Protein AF-A0A0U3I3Y6-F1 (afdb_monomer)

Solvent-accessible surface area (backbone atoms only — not comparable to full-atom values): 7421 Å² total; per-residue (Å²): 112,70,67,59,53,54,52,51,49,54,52,49,53,53,50,51,53,52,53,51,52,52,51,53,51,50,51,49,52,52,48,52,51,50,52,52,51,52,49,52,53,50,52,52,51,55,51,48,53,53,51,54,55,60,72,35,74,39,48,62,42,39,57,41,1,69,76,44,88,39,30,13,79,92,74,74,38,48,38,68,59,32,50,54,50,46,49,51,51,50,39,54,52,36,63,77,36,82,88,42,50,66,51,75,44,65,43,98,78,45,30,48,75,41,44,30,39,51,55,96,93,40,66,45,74,60,55,77,95,74,48,53,78,97

pLDDT: mean 93.69, std 4.03, range [65.5, 97.75]

Mean predicted aligned error: 6.6 Å

Nearest PDB structures (foldseek):
  2p7j-assembly1_A  TM=8.164E-01  e=1.513E-01  Vibrio parahaemolyticus RIMD 2210633
  3lie-assembly2_B  TM=7.633E-01  e=3.498E-01  Vibrio parahaemolyticus
  3lie-assembly1_A  TM=8.173E-01  e=5.150E-01  Vibrio parahaemolyticus
  3lid-assembly1_A  TM=7.977E-01  e=5.859E-01  Vibrio parahaemolyticus

Foldseek 3Di:
DVVVVVVVVVVVVVVVVVVVVVVVVVVVVVVVVVVVVVVVVVVVVVVVVVVVLCPDPLNVQLVQCVVVVQARPVVRHGNVVSLVVSLVVQLVVCLVPVPDAKDFDADPQRWTSWIWGQDPNHIDTDDPVPTDRD

Radius of gyration: 28.0 Å; Cα contac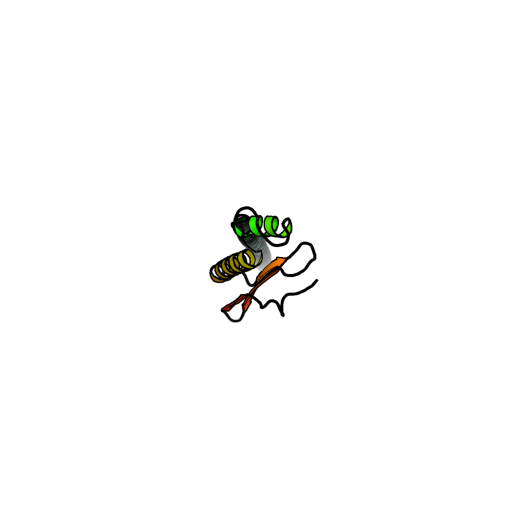ts (8 Å, |Δi|>4): 119; chains: 1; bounding box: 63×28×83 Å

Structure (mmCIF, N/CA/C/O backbone):
data_AF-A0A0U3I3Y6-F1
#
_entry.id   AF-A0A0U3I3Y6-F1
#
loop_
_atom_site.group_PDB
_atom_site.id
_atom_site.typ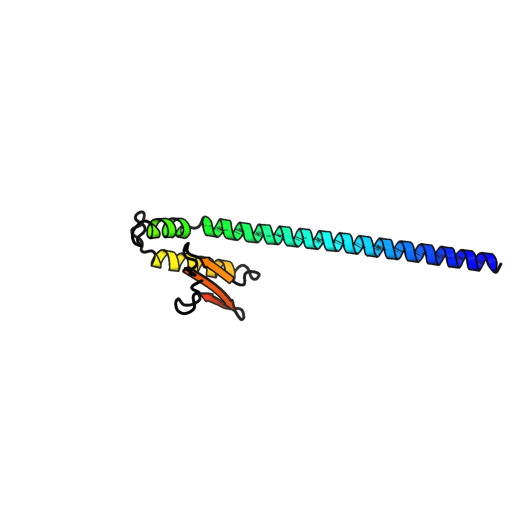e_symbol
_atom_site.label_atom_id
_atom_site.label_alt_id
_atom_site.label_comp_id
_atom_site.label_asym_id
_atom_site.label_entity_id
_atom_site.label_seq_id
_atom_site.pdbx_PDB_ins_code
_atom_site.Cartn_x
_atom_site.Cartn_y
_atom_site.Cartn_z
_atom_site.occupancy
_atom_site.B_iso_or_equiv
_atom_site.auth_seq_id
_atom_site.auth_comp_id
_atom_site.auth_asym_id
_atom_site.auth_atom_id
_atom_site.pdbx_PDB_model_num
ATOM 1 N N . MET A 1 1 ? -39.842 1.626 60.798 1.00 82.50 1 MET A N 1
ATOM 2 C CA . MET A 1 1 ? -39.531 0.498 59.889 1.00 82.50 1 MET A CA 1
ATOM 3 C C . MET A 1 1 ? -39.716 0.878 58.419 1.00 82.50 1 MET A C 1
ATOM 5 O O . MET A 1 1 ? -38.739 0.823 57.691 1.00 82.50 1 MET A O 1
ATOM 9 N N . LEU A 1 2 ? -40.896 1.352 57.989 1.00 87.69 2 LEU A N 1
ATOM 10 C CA . LEU A 1 2 ? -41.159 1.726 56.585 1.00 87.69 2 LEU A CA 1
ATOM 11 C C . LEU A 1 2 ? -40.200 2.803 56.029 1.00 87.69 2 LEU A C 1
ATOM 13 O O . LEU A 1 2 ? -39.647 2.641 54.949 1.00 87.69 2 LEU A O 1
ATOM 17 N N . LEU A 1 3 ? -39.934 3.861 56.808 1.00 90.38 3 LEU A N 1
ATOM 18 C CA . LEU A 1 3 ? -39.019 4.950 56.427 1.00 90.38 3 LEU A CA 1
ATOM 19 C C . LEU A 1 3 ? -37.582 4.458 56.169 1.00 90.38 3 LEU A C 1
ATOM 21 O O . LEU A 1 3 ? -36.932 4.898 55.228 1.00 90.38 3 LEU A O 1
ATOM 25 N N . MET A 1 4 ? -37.107 3.513 56.985 1.00 88.88 4 MET A N 1
ATOM 26 C CA . MET A 1 4 ? -35.771 2.920 56.845 1.00 88.88 4 MET A CA 1
ATOM 27 C C . MET A 1 4 ? -35.651 2.112 55.552 1.00 88.88 4 MET A C 1
ATOM 29 O O . MET A 1 4 ? -34.623 2.171 54.889 1.00 88.88 4 MET A O 1
ATOM 33 N N . ILE A 1 5 ? -36.714 1.394 55.177 1.00 90.06 5 ILE A N 1
ATOM 34 C CA . ILE A 1 5 ? -36.768 0.621 53.931 1.00 90.06 5 ILE A CA 1
ATOM 35 C C . ILE A 1 5 ? -36.735 1.566 52.725 1.00 90.06 5 ILE A C 1
ATOM 37 O O . ILE A 1 5 ? -35.957 1.347 51.805 1.00 90.06 5 ILE A O 1
ATOM 41 N N . VAL A 1 6 ? -37.510 2.654 52.755 1.00 91.19 6 VAL A N 1
ATOM 42 C CA . VAL A 1 6 ? -37.516 3.663 51.681 1.00 91.19 6 VAL A CA 1
ATOM 43 C C . VAL A 1 6 ? -36.141 4.321 51.526 1.00 91.19 6 VAL A C 1
ATOM 45 O O . VAL A 1 6 ? -35.646 4.445 50.410 1.00 91.19 6 VAL A O 1
ATOM 48 N N . LEU A 1 7 ? -35.482 4.687 52.629 1.00 90.19 7 LEU A N 1
ATOM 49 C CA . LEU A 1 7 ? -34.130 5.255 52.590 1.00 90.19 7 LEU A CA 1
ATOM 50 C C . LEU A 1 7 ? -33.094 4.261 52.049 1.00 90.19 7 LEU A C 1
ATOM 52 O O . LEU A 1 7 ? -32.236 4.649 51.258 1.00 90.19 7 LEU A O 1
ATOM 56 N N . ALA A 1 8 ? -33.188 2.987 52.438 1.00 90.19 8 ALA A N 1
ATOM 57 C CA . ALA A 1 8 ? -32.314 1.935 51.930 1.00 90.19 8 ALA A CA 1
ATOM 58 C C . ALA A 1 8 ? -32.512 1.698 50.424 1.00 90.19 8 ALA A C 1
ATOM 60 O O . ALA A 1 8 ? -31.527 1.554 49.703 1.00 90.19 8 ALA A O 1
ATOM 61 N N . LEU A 1 9 ? -33.760 1.720 49.940 1.00 88.88 9 LEU A N 1
ATOM 62 C CA . LEU A 1 9 ? -34.084 1.609 48.514 1.00 88.88 9 LEU A CA 1
ATOM 63 C C . LEU A 1 9 ? -33.508 2.783 47.715 1.00 88.88 9 LEU A C 1
ATOM 65 O O . LEU A 1 9 ? -32.807 2.561 46.734 1.00 88.88 9 LEU A O 1
ATOM 69 N N . ILE A 1 10 ? -33.705 4.019 48.184 1.00 90.88 10 ILE A N 1
ATOM 70 C CA . ILE A 1 10 ? -33.151 5.220 47.537 1.00 90.88 10 ILE A CA 1
ATOM 71 C C . ILE A 1 10 ? -31.618 5.169 47.509 1.00 90.88 10 ILE A C 1
ATOM 73 O O . ILE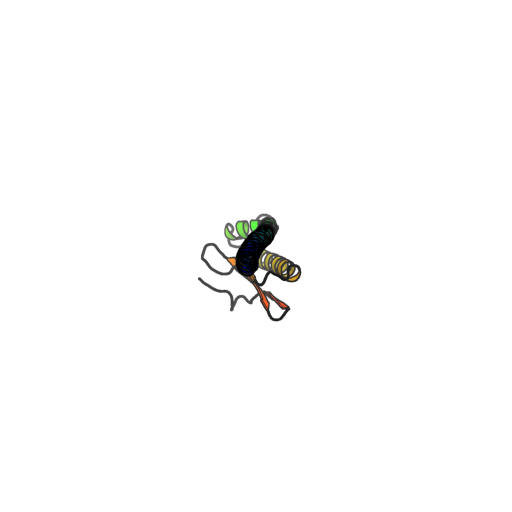 A 1 10 ? -30.995 5.525 46.510 1.00 90.88 10 ILE A O 1
ATOM 77 N N . PHE A 1 11 ? -30.989 4.737 48.603 1.00 92.62 11 PHE A N 1
ATOM 78 C CA . PHE A 1 11 ? -29.537 4.585 48.666 1.00 92.62 11 PHE A CA 1
ATOM 79 C C . PHE A 1 11 ? -29.034 3.534 47.668 1.00 92.62 11 PHE A C 1
ATOM 81 O O . PHE A 1 11 ? -28.059 3.777 46.958 1.00 92.62 11 PHE A O 1
ATOM 88 N N . PHE A 1 12 ? -29.712 2.389 47.588 1.00 91.31 12 PHE A N 1
ATOM 89 C CA . PHE A 1 12 ? -29.365 1.301 46.681 1.00 91.31 12 PHE A CA 1
ATOM 90 C C . PHE A 1 12 ? -29.524 1.704 45.211 1.00 91.31 12 PHE A C 1
ATOM 92 O O . PHE A 1 12 ? -28.606 1.483 44.425 1.00 91.31 12 PHE A O 1
ATOM 99 N N . GLU A 1 13 ? -30.621 2.374 44.851 1.00 85.75 13 GLU A N 1
ATOM 100 C CA . GLU A 1 13 ? -30.843 2.909 43.502 1.00 85.75 13 GLU A CA 1
ATOM 101 C C . GLU A 1 13 ? -29.763 3.914 43.099 1.00 85.75 13 GLU A C 1
ATOM 103 O O . GLU A 1 13 ? -29.198 3.813 42.011 1.00 85.75 13 GLU A O 1
ATOM 108 N N . ARG A 1 14 ? -29.422 4.855 43.990 1.00 84.44 14 ARG A N 1
ATOM 109 C CA . ARG A 1 14 ? -28.355 5.835 43.735 1.00 84.44 14 ARG A CA 1
ATOM 110 C C . ARG A 1 14 ? -27.002 5.161 43.538 1.00 84.44 14 ARG A C 1
ATOM 112 O O . ARG A 1 14 ? -26.254 5.552 42.644 1.00 84.44 14 ARG A O 1
ATOM 119 N N . LYS A 1 15 ? -26.699 4.142 44.347 1.00 88.81 15 LYS A N 1
ATOM 120 C CA . LYS A 1 15 ? -25.458 3.371 44.239 1.00 88.81 15 LYS A CA 1
ATOM 121 C C . LYS A 1 15 ? -25.385 2.630 42.901 1.00 88.81 15 LYS A C 1
ATOM 123 O O . LYS A 1 15 ? -24.412 2.811 42.174 1.00 88.81 15 LYS A O 1
ATOM 128 N N . LEU A 1 16 ? -26.447 1.916 42.530 1.00 88.56 16 LEU A N 1
ATOM 129 C CA . LEU A 1 16 ? -26.574 1.226 41.242 1.00 88.56 16 LEU A CA 1
ATOM 130 C C . LEU A 1 16 ? -26.410 2.170 40.052 1.00 88.56 16 LEU A C 1
ATOM 132 O O . LEU A 1 16 ? -25.643 1.881 39.140 1.00 88.56 16 LEU A O 1
ATOM 136 N N . GLN A 1 17 ? -27.093 3.316 40.063 1.00 88.88 17 GLN A N 1
ATOM 137 C CA . GLN A 1 17 ? -26.976 4.300 38.987 1.00 88.88 17 GLN A CA 1
ATOM 138 C C . GLN A 1 17 ? -25.544 4.818 38.850 1.00 88.88 17 GLN A C 1
ATOM 140 O O . GLN A 1 17 ? -25.043 4.923 37.734 1.00 88.88 17 GLN A O 1
ATOM 145 N N . SER A 1 18 ? -24.869 5.109 39.966 1.00 87.69 18 SER A N 1
ATOM 146 C CA . SER A 1 18 ? -23.484 5.586 39.936 1.00 87.69 18 SER A CA 1
ATOM 147 C C . SER A 1 18 ? -22.498 4.528 39.429 1.00 87.69 18 SER A C 1
ATOM 149 O O . SER A 1 18 ? -21.616 4.856 38.640 1.00 87.69 18 SER A O 1
ATOM 151 N N . GLU A 1 19 ? -22.678 3.262 39.818 1.00 90.75 19 GLU A N 1
ATOM 152 C CA . GLU A 1 19 ? -21.837 2.145 39.371 1.00 90.75 19 GLU A CA 1
ATOM 153 C C . GLU A 1 19 ? -22.019 1.878 37.873 1.00 90.75 19 GLU A C 1
ATOM 155 O O . GLU A 1 19 ? -21.035 1.743 37.150 1.00 90.75 19 GLU A O 1
ATOM 160 N N . VAL A 1 20 ? -23.264 1.888 37.383 1.00 90.94 20 VAL A N 1
ATOM 161 C CA . VAL A 1 20 ? -23.562 1.714 35.953 1.00 90.94 20 VAL A CA 1
ATOM 162 C C . VAL A 1 20 ? -22.978 2.856 35.120 1.00 90.94 20 VAL A C 1
ATOM 164 O O . VAL A 1 20 ? -22.364 2.598 34.089 1.00 90.94 20 VAL A O 1
ATOM 167 N N . GLN A 1 21 ? -23.130 4.112 35.552 1.00 91.25 21 GLN A N 1
ATOM 168 C CA . GLN A 1 21 ? -22.568 5.264 34.834 1.00 91.25 21 GLN A CA 1
ATOM 169 C C . GLN A 1 21 ? -21.039 5.205 34.777 1.00 91.25 21 GLN A C 1
ATOM 171 O O . GLN A 1 21 ? -20.454 5.423 33.718 1.00 91.25 21 GLN A O 1
ATOM 176 N N . PHE A 1 22 ? -20.398 4.856 35.895 1.00 92.88 22 PHE A N 1
ATOM 177 C CA . PHE A 1 22 ? -18.949 4.699 35.967 1.00 92.88 22 PHE A CA 1
ATOM 178 C C . PHE A 1 22 ? -18.441 3.579 35.050 1.00 92.88 22 PHE A C 1
ATOM 180 O O . PHE A 1 22 ? -17.463 3.769 34.326 1.00 92.88 22 PHE A O 1
ATOM 187 N N . GLU A 1 23 ? -19.115 2.428 35.039 1.00 93.31 23 GLU A N 1
ATOM 188 C CA . GLU A 1 23 ? -18.761 1.302 34.173 1.00 93.31 23 GLU A CA 1
ATOM 189 C C . GLU A 1 23 ? -18.910 1.667 32.690 1.00 93.31 23 GLU A C 1
ATOM 191 O O . GLU A 1 23 ? -17.986 1.452 31.908 1.00 93.31 23 GLU A O 1
ATOM 196 N N . VAL A 1 24 ? -20.028 2.289 32.301 1.00 93.38 24 VAL A N 1
ATOM 197 C CA . VAL A 1 24 ? -20.267 2.723 30.914 1.00 93.38 24 VAL A CA 1
ATOM 198 C C . VAL A 1 24 ? -19.235 3.761 30.470 1.00 93.38 24 VAL A C 1
ATOM 200 O O . VAL A 1 24 ? -18.704 3.663 29.362 1.00 93.38 24 VAL A O 1
ATOM 203 N N . GLU A 1 25 ? -18.907 4.737 31.319 1.00 94.94 25 GLU A N 1
ATOM 204 C CA . GLU A 1 25 ? -17.887 5.741 31.010 1.00 94.94 25 GLU A CA 1
ATOM 205 C C . GLU A 1 25 ? -16.505 5.099 30.832 1.00 94.94 25 GLU A C 1
ATOM 207 O O . GLU A 1 25 ? -15.791 5.404 29.872 1.00 94.94 25 GLU A O 1
ATOM 212 N N . ASN A 1 26 ? -16.134 4.171 31.715 1.00 96.06 26 ASN A N 1
ATOM 213 C CA . ASN A 1 26 ? -14.868 3.454 31.612 1.00 96.06 26 ASN A CA 1
ATOM 214 C C . ASN A 1 26 ? -14.801 2.586 30.356 1.00 96.06 26 ASN A C 1
ATOM 216 O O . ASN A 1 26 ? -13.794 2.631 29.650 1.00 96.06 26 ASN A O 1
ATOM 220 N N . GLN A 1 27 ? -15.865 1.852 30.032 1.00 96.00 27 GLN A N 1
ATOM 221 C CA . GLN A 1 27 ? -15.940 1.050 28.811 1.00 96.00 27 GLN A CA 1
ATOM 222 C C . GLN A 1 27 ? -15.834 1.916 27.557 1.00 96.00 27 GLN A C 1
ATOM 224 O O . GLN A 1 27 ? -15.118 1.557 26.618 1.00 96.00 27 GLN A O 1
ATOM 229 N N . LEU A 1 28 ? -16.489 3.080 27.537 1.00 94.81 28 LEU A N 1
ATOM 230 C CA . LEU A 1 28 ? -16.392 4.020 26.424 1.00 94.81 28 LEU A CA 1
ATOM 231 C C . LEU A 1 28 ? -14.967 4.564 26.275 1.00 94.81 28 LEU A C 1
ATOM 233 O O . LEU A 1 28 ? -14.431 4.577 25.167 1.00 94.81 28 LEU A O 1
ATOM 237 N N . ARG A 1 29 ? -14.323 4.960 27.381 1.00 96.75 29 ARG A N 1
ATOM 238 C CA . ARG A 1 29 ? -12.928 5.434 27.389 1.00 96.75 29 ARG A CA 1
ATOM 239 C C . ARG A 1 29 ? -11.958 4.353 26.914 1.00 96.75 29 ARG A C 1
ATOM 241 O O . ARG A 1 29 ? -11.091 4.637 26.091 1.00 96.75 29 ARG A O 1
ATOM 248 N N . GLN A 1 30 ? -12.117 3.120 27.388 1.00 96.94 30 GLN A N 1
ATOM 249 C CA . GLN A 1 30 ? -11.300 1.981 26.963 1.00 96.94 30 GLN A CA 1
ATOM 250 C C . GLN A 1 30 ? -11.506 1.666 25.480 1.00 96.94 30 GLN A C 1
ATOM 252 O O . GLN A 1 30 ? -10.533 1.478 24.754 1.00 96.94 30 GLN A O 1
ATOM 257 N N . SER A 1 31 ? -12.754 1.676 25.010 1.00 96.81 31 SER A N 1
ATOM 258 C CA . SER A 1 31 ? -13.081 1.459 23.598 1.00 96.81 31 SER A CA 1
ATOM 259 C C . SER A 1 31 ? -12.469 2.542 22.714 1.00 96.81 31 SER A C 1
ATOM 261 O O . SER A 1 31 ? -11.827 2.229 21.713 1.00 96.81 31 SER A O 1
ATOM 263 N N . ALA A 1 32 ? -12.594 3.813 23.104 1.00 96.69 32 ALA A N 1
ATOM 264 C CA . ALA A 1 32 ? -11.983 4.931 22.392 1.00 96.69 32 ALA A CA 1
ATOM 265 C C . ALA A 1 32 ? -10.451 4.811 22.346 1.00 96.69 32 ALA A C 1
ATOM 267 O O . ALA A 1 32 ? -9.854 4.988 21.285 1.00 96.69 32 ALA A O 1
ATOM 268 N N . ALA A 1 33 ? -9.816 4.450 23.465 1.00 97.25 33 ALA A N 1
ATOM 269 C CA . ALA A 1 33 ? -8.374 4.227 23.525 1.00 97.25 33 ALA A CA 1
ATOM 270 C C . ALA A 1 33 ? -7.934 3.061 22.625 1.00 97.25 33 ALA A C 1
ATOM 272 O O . ALA A 1 33 ? -6.943 3.178 21.906 1.00 97.25 33 ALA A O 1
ATOM 273 N N . HIS A 1 34 ? -8.689 1.961 22.609 1.00 97.75 34 HIS A N 1
ATOM 274 C CA . HIS A 1 34 ? -8.395 0.813 21.756 1.00 97.75 34 HIS A CA 1
ATOM 275 C C . HIS A 1 34 ? -8.525 1.150 20.266 1.00 97.75 34 HIS A C 1
ATOM 277 O O . HIS A 1 34 ? -7.655 0.788 19.473 1.00 97.75 34 HIS A O 1
ATOM 283 N N . ILE A 1 35 ? -9.568 1.893 19.884 1.00 97.62 35 ILE A N 1
ATOM 284 C CA . ILE A 1 35 ? -9.752 2.385 18.511 1.00 97.62 35 ILE A CA 1
ATOM 285 C C . ILE A 1 35 ? -8.587 3.295 18.110 1.00 97.62 35 ILE A C 1
ATOM 287 O O . ILE A 1 35 ? -8.029 3.124 17.026 1.00 97.62 35 ILE A O 1
ATOM 291 N N . ALA A 1 36 ? -8.183 4.225 18.980 1.00 97.44 36 ALA A N 1
ATOM 292 C CA . ALA A 1 36 ? -7.051 5.112 18.720 1.00 97.44 36 ALA A CA 1
ATOM 293 C C . ALA A 1 36 ? -5.751 4.320 18.510 1.00 97.44 36 ALA A C 1
ATOM 295 O O . ALA A 1 36 ? -5.010 4.563 17.562 1.00 97.44 36 ALA A O 1
ATOM 296 N N . GLU A 1 37 ? -5.501 3.311 19.340 1.00 97.75 37 GLU A N 1
ATOM 297 C CA . GLU A 1 37 ? -4.329 2.449 19.220 1.00 97.75 37 GLU A CA 1
ATOM 298 C C . GLU A 1 37 ? -4.348 1.608 17.927 1.00 97.75 37 GLU A C 1
ATOM 300 O O . GLU A 1 37 ? -3.328 1.458 17.249 1.00 97.75 37 GLU A O 1
ATOM 305 N N . GLN A 1 38 ? -5.507 1.058 17.548 1.00 96.94 38 GLN A N 1
ATOM 306 C CA . GLN A 1 38 ? -5.679 0.351 16.276 1.00 96.94 38 GLN A CA 1
ATOM 307 C C . GLN A 1 38 ? -5.442 1.272 15.075 1.00 96.94 38 GLN A C 1
ATOM 309 O O . GLN A 1 38 ? -4.749 0.873 14.137 1.00 96.94 38 GLN A O 1
ATOM 314 N N . PHE A 1 39 ? -5.967 2.498 15.120 1.00 96.62 39 PHE A N 1
ATOM 315 C CA . PHE A 1 39 ? -5.744 3.507 14.092 1.00 96.62 39 PHE A CA 1
ATOM 316 C C . PHE A 1 39 ? -4.258 3.855 13.960 1.00 96.62 39 PHE A C 1
ATOM 318 O O . PHE A 1 39 ? -3.720 3.804 12.858 1.00 96.62 39 PHE A O 1
ATOM 325 N N . GLU A 1 40 ? -3.567 4.119 15.069 1.00 97.19 40 GLU A N 1
ATOM 326 C CA . GLU A 1 40 ? -2.134 4.433 15.069 1.00 97.19 40 GLU A CA 1
ATOM 327 C C . GLU A 1 40 ? -1.289 3.293 14.492 1.00 97.19 40 GLU A C 1
ATOM 329 O O . GLU A 1 40 ? -0.400 3.519 13.666 1.00 97.19 40 GLU A O 1
ATOM 334 N N . ARG A 1 41 ? -1.585 2.043 14.868 1.00 96.44 41 ARG A N 1
ATOM 335 C CA . ARG A 1 41 ? -0.927 0.868 14.275 1.00 96.44 41 ARG A CA 1
ATOM 336 C C . ARG A 1 41 ? -1.146 0.805 12.769 1.00 96.44 41 ARG A C 1
ATOM 338 O O . ARG A 1 41 ? -0.189 0.591 12.024 1.00 96.44 41 ARG A O 1
ATOM 345 N N . ARG A 1 42 ? -2.390 1.000 12.326 1.00 94.44 42 ARG A N 1
ATOM 346 C CA . ARG A 1 42 ? -2.755 0.975 10.909 1.00 94.44 42 ARG A CA 1
ATOM 347 C C . ARG A 1 42 ? -2.033 2.069 10.131 1.00 94.44 42 ARG A C 1
ATOM 349 O O . ARG A 1 42 ? -1.413 1.783 9.113 1.00 94.44 42 ARG A O 1
ATOM 356 N N . TYR A 1 43 ? -2.058 3.287 10.651 1.00 95.94 43 TYR A N 1
ATOM 357 C CA . TYR A 1 43 ? -1.409 4.445 10.057 1.00 95.94 43 TYR A CA 1
ATOM 358 C C . TYR A 1 43 ? 0.104 4.239 9.901 1.00 95.94 43 TYR A C 1
ATOM 360 O O . TYR A 1 43 ? 0.665 4.482 8.832 1.00 95.94 43 TYR A O 1
ATOM 368 N N . ARG A 1 44 ? 0.774 3.706 10.930 1.00 97.38 44 ARG A N 1
ATOM 369 C CA . ARG A 1 44 ? 2.204 3.367 10.855 1.00 97.38 44 ARG A CA 1
ATOM 370 C C . ARG A 1 44 ? 2.500 2.277 9.827 1.00 97.38 44 ARG A C 1
ATOM 372 O O . ARG A 1 44 ? 3.512 2.376 9.135 1.00 97.38 44 ARG A O 1
ATOM 379 N N . ALA A 1 45 ? 1.642 1.263 9.712 1.00 95.50 45 ALA A N 1
ATOM 380 C CA . ALA A 1 45 ? 1.775 0.235 8.681 1.00 95.50 45 ALA A CA 1
ATOM 381 C C . ALA A 1 45 ? 1.651 0.847 7.275 1.00 95.50 45 ALA A C 1
ATOM 383 O O . ALA A 1 45 ? 2.520 0.624 6.434 1.00 95.50 45 ALA A O 1
ATOM 384 N N . ASP A 1 46 ? 0.648 1.703 7.056 1.00 94.62 46 ASP A N 1
ATOM 385 C CA . ASP A 1 46 ? 0.442 2.408 5.786 1.00 94.62 46 ASP A CA 1
ATOM 386 C C . ASP A 1 46 ? 1.656 3.276 5.406 1.00 94.62 46 ASP A C 1
ATOM 388 O O . ASP A 1 46 ? 2.144 3.197 4.275 1.00 94.62 46 ASP A O 1
ATOM 392 N N . LEU A 1 47 ? 2.225 4.031 6.354 1.00 96.06 47 LEU A N 1
ATOM 393 C CA . LEU A 1 47 ? 3.471 4.778 6.134 1.00 96.06 47 LEU A CA 1
ATOM 394 C C . LEU A 1 47 ? 4.655 3.860 5.807 1.00 96.06 47 LEU A C 1
ATOM 396 O O . LEU A 1 47 ? 5.436 4.157 4.902 1.00 96.06 47 LEU A O 1
ATOM 400 N N . SER A 1 48 ? 4.791 2.736 6.513 1.00 96.81 48 SER A N 1
ATOM 401 C CA . SER A 1 48 ? 5.857 1.764 6.261 1.00 96.81 48 SER A CA 1
ATOM 402 C C . SER A 1 48 ? 5.785 1.200 4.839 1.00 96.81 48 SER A C 1
ATOM 404 O O . SER A 1 48 ? 6.813 1.121 4.163 1.00 96.81 48 SER A O 1
ATOM 406 N N . TYR A 1 49 ? 4.584 0.904 4.333 1.00 95.62 49 TYR A N 1
ATOM 407 C CA . TYR A 1 49 ? 4.388 0.468 2.950 1.00 95.62 49 TYR A CA 1
ATOM 408 C C . TYR A 1 49 ? 4.800 1.536 1.933 1.00 95.62 49 TYR A C 1
ATOM 410 O O . TYR A 1 49 ? 5.446 1.212 0.934 1.00 95.62 49 TYR A O 1
ATOM 418 N N . LEU A 1 50 ? 4.474 2.808 2.181 1.00 93.38 50 LEU A N 1
ATOM 419 C CA . LEU A 1 50 ? 4.887 3.913 1.312 1.00 93.38 50 LEU A CA 1
ATOM 420 C C . LEU A 1 50 ? 6.409 4.088 1.295 1.00 93.38 50 LEU A C 1
ATOM 422 O O . LEU A 1 50 ? 6.989 4.263 0.222 1.00 93.38 50 LEU A O 1
ATOM 426 N N . HIS A 1 51 ? 7.063 3.999 2.455 1.00 94.88 51 HIS A N 1
ATOM 427 C CA . HIS A 1 51 ? 8.523 4.046 2.546 1.00 94.88 51 HIS A CA 1
ATOM 428 C C . HIS A 1 51 ? 9.171 2.881 1.800 1.00 94.88 51 HIS A C 1
ATOM 430 O O . HIS A 1 51 ? 10.031 3.116 0.954 1.00 94.88 51 HIS A O 1
ATOM 436 N N . PHE A 1 52 ? 8.690 1.655 2.024 1.00 94.44 52 PHE A N 1
ATOM 437 C CA . PHE A 1 52 ? 9.148 0.471 1.301 1.00 94.44 52 PHE A CA 1
ATOM 438 C C . PHE A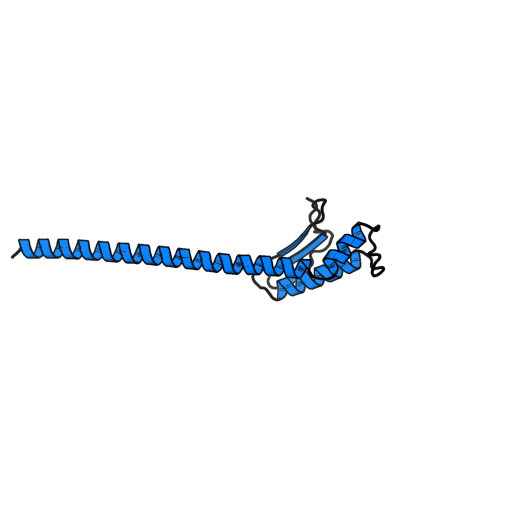 1 52 ? 9.064 0.669 -0.216 1.00 94.44 52 PHE A C 1
ATOM 440 O O . PHE A 1 52 ? 10.053 0.465 -0.914 1.00 94.44 52 PHE A O 1
ATOM 447 N N . LEU A 1 53 ? 7.910 1.112 -0.729 1.00 92.75 53 LEU A N 1
ATOM 448 C CA . LEU A 1 53 ? 7.712 1.357 -2.159 1.00 92.75 53 LEU A CA 1
ATOM 449 C C . LEU A 1 53 ? 8.674 2.419 -2.692 1.00 92.75 53 LEU A C 1
ATOM 451 O O . LEU A 1 53 ? 9.341 2.171 -3.696 1.00 92.75 53 LEU A O 1
ATOM 455 N N . LYS A 1 54 ? 8.773 3.568 -2.013 1.00 90.69 54 LYS A N 1
ATOM 456 C CA . LYS A 1 54 ? 9.669 4.673 -2.385 1.00 90.69 54 LYS A CA 1
ATOM 457 C C . LYS A 1 54 ? 11.129 4.225 -2.472 1.00 90.69 54 LYS A C 1
ATOM 459 O O . LYS A 1 54 ? 11.855 4.695 -3.344 1.00 90.69 54 LYS A O 1
ATOM 464 N N . ASP A 1 55 ? 11.544 3.336 -1.577 1.00 92.75 55 ASP A N 1
ATOM 465 C CA . ASP A 1 55 ? 12.928 2.868 -1.476 1.00 92.75 55 ASP A CA 1
ATOM 466 C C . ASP A 1 55 ? 13.238 1.708 -2.434 1.00 92.75 55 ASP A C 1
ATOM 468 O O . ASP A 1 55 ? 14.391 1.296 -2.569 1.00 92.75 55 ASP A O 1
ATOM 472 N N . THR A 1 56 ? 12.237 1.199 -3.161 1.00 94.00 56 THR A N 1
ATOM 473 C CA . THR A 1 56 ? 12.483 0.213 -4.214 1.00 94.00 56 THR A CA 1
ATOM 474 C C . THR A 1 56 ? 13.189 0.845 -5.425 1.00 94.00 56 THR A C 1
ATOM 476 O O . THR A 1 56 ? 12.883 1.982 -5.798 1.00 94.00 56 THR A O 1
ATOM 479 N N . PRO A 1 57 ? 14.083 0.109 -6.124 1.00 93.38 57 PRO A N 1
ATOM 480 C CA . PRO A 1 57 ? 14.803 0.623 -7.295 1.00 93.38 57 PRO A CA 1
ATOM 481 C C . PRO A 1 57 ? 13.943 1.283 -8.394 1.00 93.38 57 PRO A C 1
ATOM 483 O O . PRO A 1 57 ? 14.432 2.222 -9.028 1.00 93.38 57 PRO A O 1
ATOM 486 N N . PRO A 1 58 ? 12.685 0.858 -8.652 1.00 94.19 58 PRO A N 1
ATOM 487 C CA . PRO A 1 58 ? 11.862 1.489 -9.676 1.00 94.19 58 PRO A CA 1
ATOM 488 C C . PRO A 1 58 ? 11.537 2.961 -9.460 1.00 94.19 58 PRO A C 1
ATOM 490 O O . PRO A 1 58 ? 11.484 3.678 -10.449 1.00 94.19 58 PRO A O 1
ATOM 493 N N . PHE A 1 59 ? 11.355 3.452 -8.232 1.00 91.25 59 PHE A N 1
ATOM 494 C CA . PHE A 1 59 ? 11.012 4.866 -8.017 1.00 91.25 59 PHE A CA 1
ATOM 495 C C . PHE A 1 59 ? 12.074 5.840 -8.559 1.00 91.25 59 PHE A C 1
ATOM 497 O O . PHE A 1 59 ? 11.738 6.683 -9.399 1.00 91.25 59 PHE A O 1
ATOM 504 N N . PRO A 1 60 ? 13.361 5.730 -8.169 1.00 92.31 60 PRO A N 1
ATOM 505 C CA . PRO A 1 60 ? 14.400 6.571 -8.751 1.00 92.31 60 PRO A CA 1
ATOM 506 C C . PRO A 1 60 ? 14.638 6.265 -10.240 1.00 92.31 60 PRO A C 1
ATOM 508 O O . PRO A 1 60 ? 14.953 7.185 -10.992 1.00 92.31 60 PRO A O 1
ATOM 511 N N . GLY A 1 61 ? 14.439 5.020 -10.693 1.00 94.81 61 GLY A N 1
ATOM 512 C CA . GLY A 1 61 ? 14.520 4.653 -12.114 1.00 94.81 61 GLY A CA 1
ATOM 513 C C . GLY A 1 61 ? 13.469 5.353 -12.984 1.00 94.81 61 GLY A C 1
ATOM 514 O O . GLY A 1 61 ? 13.814 5.939 -14.008 1.00 94.81 61 GLY A O 1
ATOM 515 N N . ILE A 1 62 ? 12.208 5.381 -12.537 1.00 94.25 62 ILE A N 1
ATOM 516 C CA . ILE A 1 62 ? 11.107 6.123 -13.174 1.00 94.25 62 ILE A CA 1
ATOM 517 C C . ILE A 1 62 ? 11.450 7.612 -13.216 1.00 94.25 62 ILE A C 1
ATOM 519 O O . ILE A 1 62 ? 11.394 8.224 -14.279 1.00 94.25 62 ILE A O 1
ATOM 523 N N . ALA A 1 63 ? 11.870 8.190 -12.087 1.00 92.62 63 ALA A N 1
ATOM 524 C CA . ALA A 1 63 ? 12.221 9.607 -12.016 1.00 92.62 63 ALA A CA 1
ATOM 525 C C . ALA A 1 63 ? 13.358 9.982 -12.983 1.00 92.62 63 ALA A C 1
ATOM 527 O O . ALA A 1 63 ? 13.297 11.031 -13.627 1.00 92.62 63 ALA A O 1
ATOM 528 N N . ARG A 1 64 ? 14.388 9.135 -13.116 1.00 95.69 64 ARG A N 1
ATOM 529 C CA . ARG A 1 64 ? 15.471 9.345 -14.086 1.00 95.69 64 ARG A CA 1
ATOM 530 C C . ARG A 1 64 ? 14.988 9.186 -15.524 1.00 95.69 64 ARG A C 1
ATOM 532 O O . ARG A 1 64 ? 15.302 10.049 -16.336 1.00 95.69 64 ARG A O 1
ATOM 539 N N . ALA A 1 65 ? 14.204 8.153 -15.831 1.00 96.19 65 ALA A N 1
ATOM 540 C CA . ALA A 1 65 ? 13.668 7.934 -17.173 1.00 96.19 65 ALA A CA 1
ATOM 541 C C . ALA A 1 65 ? 12.791 9.105 -17.644 1.00 96.19 65 ALA A C 1
ATOM 543 O O . ALA A 1 65 ? 12.942 9.570 -18.771 1.00 96.19 65 ALA A O 1
ATOM 544 N N . LEU A 1 66 ? 11.943 9.655 -16.767 1.00 93.50 66 LEU A N 1
ATOM 545 C CA . LEU A 1 66 ? 11.109 10.826 -17.075 1.00 93.50 66 LEU A CA 1
ATOM 546 C C . LEU A 1 66 ? 11.925 12.070 -17.439 1.00 93.50 66 LEU A C 1
ATOM 548 O O . LEU A 1 66 ? 11.497 12.858 -18.274 1.00 93.50 66 LEU A O 1
ATOM 552 N N . LYS A 1 67 ? 13.111 12.235 -16.844 1.00 95.00 67 LYS A N 1
ATOM 553 C CA . LYS A 1 67 ? 14.031 13.340 -17.155 1.00 95.00 67 LYS A CA 1
ATOM 554 C C . LYS A 1 67 ? 14.873 13.101 -18.413 1.00 95.00 67 LYS A C 1
ATOM 556 O O . LYS A 1 67 ? 15.523 14.028 -18.877 1.00 95.00 67 LYS A O 1
ATOM 561 N N . ASN A 1 68 ? 14.889 11.877 -18.939 1.00 96.56 68 ASN A N 1
ATOM 562 C CA . ASN A 1 68 ? 15.776 11.439 -20.017 1.00 96.56 68 ASN A CA 1
ATOM 563 C C . ASN A 1 68 ? 14.976 10.748 -21.137 1.00 96.56 68 ASN A C 1
ATOM 565 O O . ASN A 1 68 ? 15.280 9.629 -21.542 1.00 96.56 68 ASN A O 1
ATOM 569 N N . ASN A 1 69 ? 13.922 11.412 -21.627 1.00 94.88 69 ASN A N 1
ATOM 570 C CA . ASN A 1 69 ? 13.121 10.975 -22.781 1.00 94.88 69 ASN A CA 1
ATOM 571 C C . ASN A 1 69 ? 12.575 9.535 -22.680 1.00 94.88 69 ASN A C 1
ATOM 573 O O . ASN A 1 69 ? 12.484 8.819 -23.674 1.00 94.88 69 ASN A O 1
ATOM 577 N N . GLY A 1 70 ? 12.217 9.098 -21.471 1.00 94.94 70 GLY A N 1
ATOM 578 C CA . GLY A 1 70 ? 11.649 7.774 -21.223 1.00 94.94 70 GLY A CA 1
ATOM 579 C C . GLY A 1 70 ? 12.679 6.659 -21.037 1.00 94.94 70 GLY A C 1
ATOM 580 O O . GLY A 1 70 ? 12.276 5.503 -20.915 1.00 94.94 70 GLY A O 1
ATOM 581 N N . VAL A 1 71 ? 13.979 6.963 -20.966 1.00 97.44 71 VAL A N 1
ATOM 582 C CA . VAL A 1 71 ? 15.045 5.972 -20.743 1.00 97.44 71 VAL A CA 1
ATOM 583 C C . VAL A 1 71 ? 15.885 6.359 -19.533 1.00 97.44 71 VAL A C 1
ATOM 585 O O . VAL A 1 71 ? 16.430 7.451 -19.463 1.00 97.44 71 VAL A O 1
ATOM 588 N N . ASP A 1 72 ? 16.008 5.464 -18.557 1.00 97.38 72 ASP A N 1
ATOM 589 C CA . ASP A 1 72 ? 16.903 5.650 -17.418 1.00 97.38 72 ASP A CA 1
ATOM 590 C C . ASP A 1 72 ? 18.372 5.490 -17.862 1.00 97.38 72 ASP A C 1
ATOM 592 O O . ASP A 1 72 ? 18.772 4.369 -18.197 1.00 97.38 72 ASP A O 1
ATOM 596 N N . PRO A 1 73 ? 19.200 6.553 -17.816 1.00 96.25 73 PRO A N 1
ATOM 597 C CA . PRO A 1 73 ? 20.582 6.511 -18.285 1.00 96.25 73 PRO A CA 1
ATOM 598 C C . PRO A 1 73 ? 21.499 5.648 -17.411 1.00 96.25 73 PRO A C 1
ATOM 600 O O . PRO A 1 73 ? 22.534 5.200 -17.891 1.00 96.25 73 PRO A O 1
ATOM 603 N N . GLN A 1 74 ? 21.146 5.382 -16.146 1.00 94.19 74 GLN A N 1
ATOM 604 C CA . GLN A 1 74 ? 22.000 4.584 -15.258 1.00 94.19 74 GLN A CA 1
ATOM 605 C C . GLN A 1 74 ? 22.028 3.105 -15.665 1.00 94.19 74 GLN A C 1
ATOM 607 O O . GLN A 1 74 ? 23.040 2.431 -15.491 1.00 94.19 74 GLN A O 1
ATOM 612 N N . GLY A 1 75 ? 20.909 2.595 -16.182 1.00 88.88 75 GLY A N 1
ATOM 613 C CA . GLY A 1 75 ? 20.765 1.193 -16.582 1.00 88.88 75 GLY A CA 1
ATOM 614 C C . GLY A 1 75 ? 20.471 0.988 -18.064 1.00 88.88 75 GLY A C 1
ATOM 615 O O . GLY A 1 75 ? 20.305 -0.157 -18.474 1.00 88.88 75 GLY A O 1
ATOM 616 N N . ASN A 1 76 ? 20.352 2.069 -18.842 1.00 94.69 76 ASN A N 1
ATOM 617 C CA . ASN A 1 76 ? 19.808 2.067 -20.201 1.00 94.69 76 ASN A CA 1
ATOM 618 C C . ASN A 1 76 ? 18.459 1.325 -20.288 1.00 94.69 76 ASN A C 1
ATOM 620 O O . ASN A 1 76 ? 18.252 0.451 -21.129 1.00 94.69 76 ASN A O 1
ATOM 624 N N . GLN A 1 77 ? 17.556 1.615 -19.345 1.00 96.19 77 GLN A N 1
ATOM 625 C CA . GLN A 1 77 ? 16.283 0.904 -19.204 1.00 96.19 77 GLN A CA 1
ATOM 626 C C . GLN A 1 77 ? 15.102 1.799 -19.579 1.00 96.19 77 GLN A C 1
ATOM 628 O O . GLN A 1 77 ? 14.994 2.901 -19.039 1.00 96.19 77 GLN A O 1
ATOM 633 N N . PRO A 1 78 ? 14.183 1.339 -20.447 1.00 96.94 78 PRO A N 1
ATOM 634 C CA . PRO A 1 78 ? 12.994 2.108 -20.784 1.00 96.94 78 PRO A CA 1
ATOM 635 C C . PRO A 1 78 ? 12.049 2.207 -19.581 1.00 96.94 78 PRO A C 1
ATOM 637 O O . PRO A 1 78 ? 11.971 1.298 -18.748 1.00 96.94 78 PRO A O 1
ATOM 640 N N . ILE A 1 79 ? 11.278 3.290 -19.520 1.00 95.75 79 ILE A N 1
ATOM 641 C CA . ILE A 1 79 ? 10.297 3.555 -18.461 1.00 95.75 79 ILE A CA 1
ATOM 642 C C . ILE A 1 79 ? 9.278 2.417 -18.299 1.00 95.75 79 ILE A C 1
ATOM 644 O O . ILE A 1 79 ? 8.906 2.083 -17.175 1.00 95.75 79 ILE A O 1
ATOM 648 N N . GLU A 1 80 ? 8.916 1.742 -19.391 1.00 95.50 80 GLU A N 1
ATOM 649 C CA . GLU A 1 80 ? 8.005 0.590 -19.385 1.00 95.50 80 GLU A CA 1
ATOM 650 C C . GLU A 1 80 ? 8.546 -0.605 -18.585 1.00 95.50 80 GLU A C 1
ATOM 652 O O . GLU A 1 80 ? 7.789 -1.326 -17.928 1.00 95.50 80 GLU A O 1
ATOM 657 N N . LEU A 1 81 ? 9.868 -0.800 -18.555 1.00 96.38 81 LEU A N 1
ATOM 658 C CA . LEU A 1 81 ? 10.465 -1.844 -17.724 1.00 96.38 81 LEU A CA 1
ATOM 659 C C . LEU A 1 81 ? 10.308 -1.510 -16.237 1.00 96.38 81 LEU A C 1
ATOM 661 O O . LEU A 1 81 ? 9.983 -2.381 -15.426 1.00 96.38 81 LEU A O 1
ATOM 665 N N . TRP A 1 82 ? 10.497 -0.243 -15.871 1.00 96.06 82 TRP A N 1
ATOM 666 C CA . TRP A 1 82 ? 10.277 0.213 -14.503 1.00 96.06 82 TRP A CA 1
ATOM 667 C C . TRP A 1 82 ? 8.807 0.140 -14.093 1.00 96.06 82 TRP A C 1
ATOM 669 O O . TRP A 1 82 ? 8.512 -0.293 -12.978 1.00 96.06 82 TRP A O 1
ATOM 679 N N . LYS A 1 83 ? 7.895 0.462 -15.014 1.00 95.50 83 LYS A N 1
ATOM 680 C CA . LYS A 1 83 ? 6.446 0.294 -14.855 1.00 95.50 83 LYS A CA 1
ATOM 681 C C . LYS A 1 83 ? 6.072 -1.148 -14.514 1.00 95.50 83 LYS A C 1
ATOM 683 O O . LYS A 1 83 ? 5.385 -1.397 -13.526 1.00 95.50 83 LYS A O 1
ATOM 688 N N . SER A 1 84 ? 6.587 -2.111 -15.279 1.00 95.88 84 SER A N 1
ATOM 689 C CA . SER A 1 84 ? 6.347 -3.541 -15.043 1.00 95.88 84 SER A CA 1
ATOM 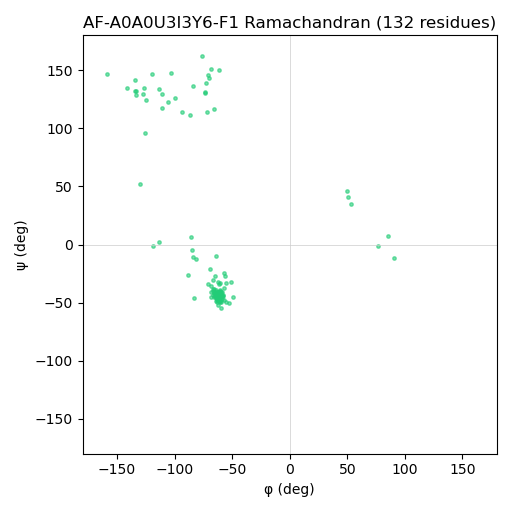690 C C . SER A 1 84 ? 6.887 -4.014 -13.684 1.00 95.88 84 SER A C 1
ATOM 692 O O . SER A 1 84 ? 6.216 -4.747 -12.945 1.00 95.88 84 SER A O 1
ATOM 694 N N . ARG A 1 85 ? 8.080 -3.543 -13.296 1.00 96.62 85 ARG A N 1
ATOM 695 C CA . ARG A 1 85 ? 8.682 -3.864 -11.993 1.00 96.62 85 ARG A CA 1
ATOM 696 C C . ARG A 1 85 ? 7.862 -3.319 -10.835 1.00 96.62 85 ARG A C 1
ATOM 698 O O . ARG A 1 85 ? 7.564 -4.074 -9.911 1.00 96.62 85 ARG A O 1
ATOM 705 N N . ILE A 1 86 ? 7.474 -2.045 -10.882 1.00 96.31 86 ILE A N 1
ATOM 706 C CA . ILE A 1 86 ? 6.707 -1.460 -9.783 1.00 96.31 86 ILE A CA 1
ATOM 707 C C . ILE A 1 86 ? 5.303 -2.068 -9.703 1.00 96.31 86 ILE A C 1
ATOM 709 O O . ILE A 1 86 ? 4.857 -2.376 -8.607 1.00 96.31 86 ILE A O 1
ATOM 713 N N . ALA A 1 87 ? 4.663 -2.393 -10.833 1.00 96.31 87 ALA A N 1
ATOM 714 C CA . ALA A 1 87 ? 3.397 -3.128 -10.840 1.00 96.31 87 ALA A CA 1
ATOM 715 C C . ALA A 1 87 ? 3.515 -4.522 -10.196 1.00 96.31 87 ALA A C 1
ATOM 717 O O . ALA A 1 87 ? 2.637 -4.938 -9.438 1.00 96.31 87 ALA A O 1
ATOM 718 N N . THR A 1 88 ? 4.618 -5.234 -10.446 1.00 97.31 88 THR A N 1
ATOM 719 C CA . THR A 1 88 ? 4.911 -6.528 -9.807 1.00 97.31 88 THR A CA 1
ATOM 720 C C . THR A 1 88 ? 5.092 -6.380 -8.299 1.00 97.31 88 THR A C 1
ATOM 722 O O . THR A 1 88 ? 4.496 -7.144 -7.540 1.00 97.31 88 THR A O 1
ATOM 725 N N . ILE A 1 89 ? 5.857 -5.380 -7.855 1.00 96.94 89 ILE A N 1
ATOM 726 C CA . ILE A 1 89 ? 6.057 -5.084 -6.429 1.00 96.94 89 ILE A CA 1
ATOM 727 C C . ILE A 1 89 ? 4.724 -4.724 -5.767 1.00 96.94 89 ILE A C 1
ATOM 729 O O . ILE A 1 89 ? 4.388 -5.296 -4.734 1.00 96.94 89 ILE A O 1
ATOM 733 N N . SER A 1 90 ? 3.927 -3.846 -6.380 1.00 96.62 90 SER A N 1
ATOM 734 C CA . SER A 1 90 ? 2.603 -3.455 -5.890 1.00 96.62 90 SER A CA 1
ATOM 735 C C . SER A 1 90 ? 1.648 -4.644 -5.788 1.00 96.62 90 SER A C 1
ATOM 737 O O . SER A 1 90 ? 0.930 -4.764 -4.796 1.00 96.62 90 SER A O 1
ATOM 739 N N . ARG A 1 91 ? 1.666 -5.561 -6.766 1.00 96.81 91 ARG A N 1
ATOM 740 C CA . ARG A 1 91 ? 0.892 -6.810 -6.715 1.00 96.81 91 ARG A CA 1
ATOM 741 C C . ARG A 1 91 ? 1.316 -7.683 -5.545 1.00 96.81 91 ARG A C 1
ATOM 743 O O . ARG A 1 91 ? 0.452 -8.126 -4.796 1.00 96.81 91 ARG A O 1
ATOM 750 N N . SER A 1 92 ? 2.615 -7.905 -5.361 1.00 96.56 92 SER A N 1
ATOM 751 C CA . SER A 1 92 ? 3.126 -8.684 -4.229 1.00 96.56 92 SER A CA 1
ATOM 752 C C . SER A 1 92 ? 2.792 -8.028 -2.890 1.00 96.56 92 SER A C 1
ATOM 754 O O . SER A 1 92 ? 2.386 -8.718 -1.958 1.00 96.56 92 SER A O 1
ATOM 756 N N . LEU A 1 93 ? 2.902 -6.702 -2.793 1.00 96.12 93 LEU A N 1
ATOM 757 C CA . LEU A 1 93 ? 2.572 -5.959 -1.582 1.00 96.12 93 LEU A CA 1
ATOM 758 C C . LEU A 1 93 ? 1.091 -6.116 -1.228 1.00 96.12 93 LEU A C 1
ATOM 760 O O . LEU A 1 93 ? 0.773 -6.541 -0.122 1.00 96.12 93 LEU A O 1
ATOM 764 N N . ILE A 1 94 ? 0.186 -5.850 -2.172 1.00 96.56 94 ILE A N 1
ATOM 765 C CA . ILE A 1 94 ? -1.252 -6.020 -1.943 1.00 96.56 94 ILE A CA 1
ATOM 766 C C . ILE A 1 94 ? -1.588 -7.478 -1.643 1.00 96.56 94 ILE A C 1
ATOM 768 O O . ILE A 1 94 ? -2.401 -7.735 -0.766 1.00 96.56 94 ILE A O 1
ATOM 772 N N . TYR A 1 95 ? -0.986 -8.445 -2.339 1.00 96.19 95 TYR A N 1
ATOM 773 C CA . TYR A 1 95 ? -1.256 -9.868 -2.123 1.00 96.19 95 TYR A CA 1
ATOM 774 C C . TYR A 1 95 ? -0.973 -10.306 -0.682 1.00 96.19 95 TYR A C 1
ATOM 776 O O . TYR A 1 95 ? -1.806 -10.992 -0.088 1.00 96.19 95 TYR A O 1
ATOM 784 N N . ASN A 1 96 ? 0.143 -9.848 -0.111 1.00 95.31 96 ASN A N 1
ATOM 785 C CA . ASN A 1 96 ? 0.578 -10.221 1.236 1.00 95.31 96 ASN A CA 1
ATOM 786 C C . ASN A 1 96 ? -0.055 -9.388 2.364 1.00 95.31 96 ASN A C 1
ATOM 788 O O . ASN A 1 96 ? 0.080 -9.761 3.522 1.00 95.31 96 ASN A O 1
ATOM 792 N N . ASN A 1 97 ? -0.753 -8.294 2.048 1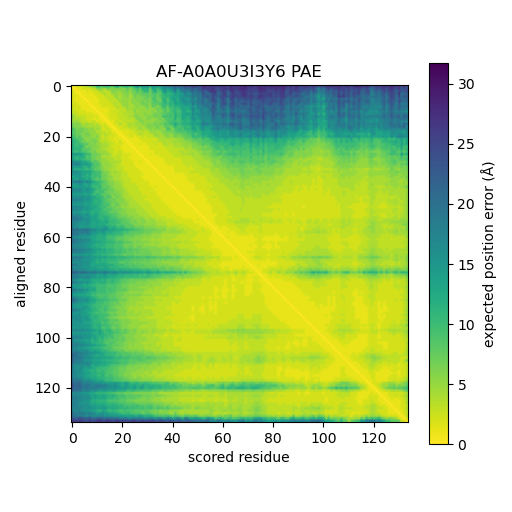.00 95.06 97 ASN A N 1
ATOM 793 C CA . ASN A 1 97 ? -1.381 -7.411 3.036 1.00 95.06 97 ASN A CA 1
ATOM 794 C C . ASN A 1 97 ? -2.871 -7.263 2.685 1.00 95.06 97 ASN A C 1
ATOM 796 O O . ASN A 1 97 ? -3.248 -6.492 1.799 1.00 95.06 97 ASN A O 1
ATOM 800 N N . ALA A 1 98 ? -3.721 -8.075 3.320 1.00 92.88 98 ALA A N 1
ATOM 801 C CA . ALA A 1 98 ? -5.127 -8.270 2.941 1.00 92.88 98 ALA A CA 1
ATOM 802 C C . ALA A 1 98 ? -6.002 -7.016 3.099 1.00 92.88 98 ALA A C 1
ATOM 804 O O . ALA A 1 98 ? -6.980 -6.841 2.375 1.00 92.88 98 ALA A O 1
ATOM 805 N N . GLU A 1 99 ? -5.616 -6.141 4.014 1.00 91.81 99 GLU A N 1
ATOM 806 C CA . GLU A 1 99 ? -6.125 -4.780 4.198 1.00 91.81 99 GLU A CA 1
ATOM 807 C C . GLU A 1 99 ? -6.027 -3.853 2.973 1.00 91.81 99 GLU A C 1
ATOM 809 O O . GLU A 1 99 ? -6.788 -2.893 2.861 1.00 91.81 99 GLU A O 1
ATOM 814 N N . LEU A 1 100 ? -5.064 -4.084 2.074 1.00 94.81 100 LEU A N 1
ATOM 815 C CA . LEU A 1 100 ? -4.767 -3.190 0.974 1.00 94.81 100 LEU A CA 1
ATOM 816 C C . LEU A 1 100 ? -5.694 -3.579 -0.165 1.00 94.81 100 LEU A C 1
ATOM 818 O O . LEU A 1 100 ? -5.588 -4.654 -0.756 1.00 94.81 100 LEU A O 1
ATOM 822 N N . LEU A 1 101 ? -6.631 -2.691 -0.470 1.00 94.94 101 LEU A N 1
ATOM 823 C CA . LEU A 1 101 ? -7.575 -2.906 -1.562 1.00 94.94 101 LEU A CA 1
ATOM 824 C C . LEU A 1 101 ? -7.040 -2.389 -2.893 1.00 94.94 101 LEU A C 1
ATOM 826 O O . LEU A 1 101 ? -7.438 -2.873 -3.950 1.00 94.94 101 LEU A O 1
ATOM 830 N N . GLN A 1 102 ? -6.157 -1.397 -2.849 1.00 95.88 102 GLN A N 1
ATOM 831 C CA . GLN A 1 102 ? -5.684 -0.704 -4.032 1.00 95.88 102 GLN A CA 1
ATOM 832 C C . GLN A 1 102 ? -4.352 -0.006 -3.769 1.00 95.88 102 GLN A C 1
ATOM 834 O O . GLN A 1 102 ? -4.126 0.539 -2.691 1.00 95.88 102 GLN A O 1
ATOM 839 N N . LEU A 1 103 ? -3.513 0.048 -4.800 1.00 96.12 103 LEU A N 1
ATOM 840 C CA . LEU A 1 103 ? -2.323 0.887 -4.862 1.00 96.12 103 LEU A CA 1
ATOM 841 C C . LEU A 1 103 ? -2.301 1.590 -6.212 1.00 96.12 103 LEU A C 1
ATOM 843 O O . LEU A 1 103 ? -2.493 0.959 -7.254 1.00 96.12 103 LEU A O 1
ATOM 847 N N . ARG A 1 104 ? -2.070 2.903 -6.177 1.00 95.56 104 ARG A N 1
ATOM 848 C CA . ARG A 1 104 ? -1.946 3.745 -7.364 1.00 95.56 104 ARG A CA 1
ATOM 849 C C . ARG A 1 104 ? -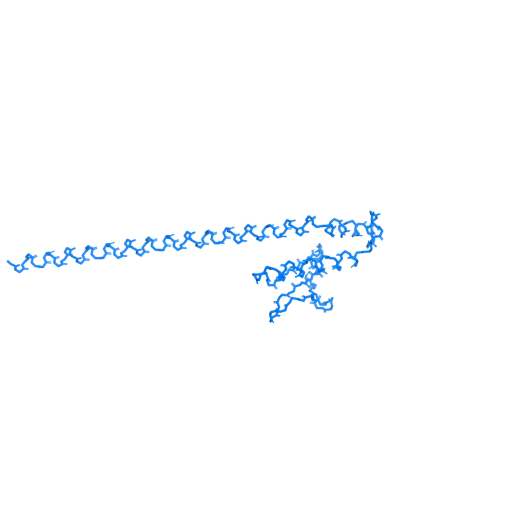0.653 4.534 -7.324 1.00 95.56 104 ARG A C 1
ATOM 851 O O . ARG A 1 104 ? -0.323 5.125 -6.301 1.00 95.56 104 ARG A O 1
ATOM 858 N N . ILE A 1 105 ? 0.036 4.559 -8.453 1.00 94.06 105 ILE A N 1
ATOM 859 C CA . ILE A 1 105 ? 1.125 5.488 -8.725 1.00 94.06 105 ILE A CA 1
ATOM 860 C C . ILE A 1 105 ? 0.571 6.497 -9.705 1.00 94.06 105 ILE A C 1
ATOM 862 O O . ILE A 1 105 ? 0.072 6.119 -10.763 1.00 94.06 105 ILE A O 1
ATOM 866 N N . ILE A 1 106 ? 0.622 7.760 -9.311 1.00 93.62 106 ILE A N 1
ATOM 867 C CA . ILE A 1 106 ? 0.048 8.874 -10.053 1.00 93.62 106 ILE A CA 1
ATOM 868 C C . ILE A 1 106 ? 1.205 9.748 -10.526 1.00 93.62 106 ILE A C 1
ATOM 870 O O . ILE A 1 106 ? 2.134 10.027 -9.765 1.00 93.62 106 ILE A O 1
ATOM 874 N N . MET A 1 107 ? 1.163 10.129 -11.794 1.00 90.81 107 MET A N 1
ATOM 875 C CA . MET A 1 107 ? 2.136 11.014 -12.416 1.00 90.81 107 MET A CA 1
ATOM 876 C C . MET A 1 107 ? 1.899 12.472 -12.000 1.00 90.81 107 MET A C 1
ATOM 878 O O . MET A 1 107 ? 0.807 12.812 -11.547 1.00 90.81 107 MET A O 1
ATOM 882 N N . PRO A 1 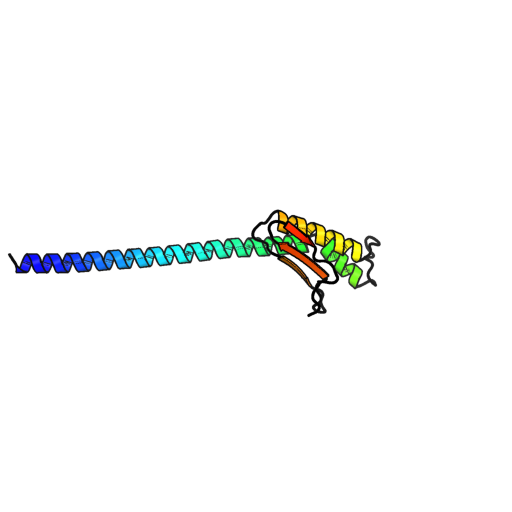108 ? 2.891 13.368 -12.170 1.00 89.00 108 PRO A N 1
ATOM 883 C CA . PRO A 1 108 ? 2.725 14.787 -11.847 1.00 89.00 108 PRO A CA 1
ATOM 884 C C . PRO A 1 108 ? 1.564 15.475 -12.579 1.00 89.00 108 PRO A C 1
ATOM 886 O O . PRO A 1 108 ? 1.047 16.471 -12.089 1.00 89.00 108 PRO A O 1
ATOM 889 N N . ASP A 1 109 ? 1.164 14.946 -13.734 1.00 90.19 109 ASP A N 1
ATOM 890 C CA . ASP A 1 109 ? 0.041 15.429 -14.539 1.00 90.19 109 ASP A CA 1
ATOM 891 C C . ASP A 1 109 ? -1.321 14.848 -14.116 1.00 90.19 109 ASP A C 1
ATOM 893 O O . ASP A 1 109 ? -2.307 15.091 -14.793 1.00 90.19 109 ASP A O 1
ATOM 897 N N . GLY A 1 110 ? -1.390 14.089 -13.015 1.00 91.62 110 GLY A N 1
ATOM 898 C CA . GLY A 1 110 ? -2.637 13.524 -12.486 1.00 91.62 110 GLY A CA 1
ATOM 899 C C . GLY A 1 110 ? -2.993 12.137 -13.026 1.00 91.62 110 GLY A C 1
ATOM 900 O O . GLY A 1 110 ? -3.833 11.451 -12.435 1.00 91.62 110 GLY A O 1
ATOM 901 N N . ARG A 1 111 ? -2.310 11.662 -14.075 1.00 93.75 111 ARG A N 1
ATOM 902 C CA . ARG A 1 111 ? -2.601 10.366 -14.703 1.00 93.75 111 ARG A CA 1
ATOM 903 C C . ARG A 1 111 ? -2.160 9.191 -13.846 1.00 93.75 111 ARG A C 1
ATOM 905 O O . ARG A 1 111 ? -1.066 9.180 -13.274 1.00 93.75 111 ARG A O 1
ATOM 912 N N . GLU A 1 112 ? -2.986 8.152 -13.790 1.00 96.00 112 GLU A N 1
ATOM 913 C CA . GLU A 1 112 ? -2.587 6.872 -13.210 1.00 96.00 112 GLU A CA 1
ATOM 914 C C . GLU A 1 112 ? -1.485 6.240 -14.083 1.00 96.00 112 GLU A C 1
ATOM 916 O O . GLU A 1 112 ? -1.704 5.904 -15.241 1.00 96.00 112 GLU A O 1
ATOM 921 N N . PHE A 1 113 ? -0.289 6.064 -13.517 1.00 94.81 113 PHE A N 1
ATOM 922 C CA . PHE A 1 113 ? 0.831 5.361 -14.148 1.00 94.81 113 PHE A CA 1
ATOM 923 C C . PHE A 1 113 ? 0.717 3.851 -13.956 1.00 94.81 113 PHE A C 1
ATOM 925 O O . PHE A 1 113 ? 0.919 3.063 -14.873 1.00 94.81 113 PHE A O 1
ATOM 932 N N . VAL A 1 114 ? 0.417 3.434 -12.726 1.00 96.06 114 VAL A N 1
ATOM 933 C CA . VAL A 1 114 ? 0.234 2.034 -12.346 1.00 96.06 114 VAL A CA 1
ATOM 934 C C . VAL A 1 114 ? -0.904 1.965 -11.355 1.00 96.06 114 VAL A C 1
ATOM 936 O O . VAL A 1 114 ? -0.943 2.725 -10.387 1.00 96.06 114 VAL A O 1
ATOM 939 N N . ARG A 1 115 ? -1.798 1.003 -11.562 1.00 97.44 115 ARG A N 1
ATOM 940 C CA . ARG A 1 115 ? -2.858 0.683 -10.620 1.00 97.44 115 ARG A CA 1
ATOM 941 C C . ARG A 1 115 ? -2.953 -0.819 -10.437 1.00 97.44 115 ARG A C 1
ATOM 943 O O . ARG A 1 115 ? -2.992 -1.574 -11.407 1.00 97.44 115 ARG A O 1
ATOM 950 N N . VAL A 1 116 ? -3.004 -1.240 -9.184 1.00 97.50 116 VAL A N 1
ATOM 951 C CA . VAL A 1 116 ? -3.239 -2.627 -8.798 1.00 97.50 116 VAL A CA 1
ATOM 952 C C . VAL A 1 116 ? -4.394 -2.640 -7.814 1.00 97.50 116 VAL A C 1
ATOM 954 O O . VAL A 1 116 ? -4.373 -1.893 -6.837 1.00 97.50 116 VAL A O 1
ATOM 957 N N . ASP A 1 117 ? -5.382 -3.491 -8.071 1.00 97.44 117 ASP A N 1
ATOM 958 C CA . ASP A 1 117 ? -6.565 -3.634 -7.230 1.00 97.44 117 ASP A CA 1
ATOM 959 C C . ASP A 1 117 ? -6.655 -5.071 -6.687 1.00 97.44 117 ASP A C 1
ATOM 961 O O . ASP A 1 117 ? -6.322 -6.046 -7.368 1.00 97.44 117 ASP A O 1
ATOM 965 N N . ARG A 1 118 ? -7.174 -5.205 -5.465 1.00 96.69 118 ARG A N 1
ATOM 966 C CA . ARG A 1 118 ? -7.704 -6.456 -4.923 1.00 96.69 118 ARG A CA 1
ATOM 967 C C . ARG A 1 118 ? -9.207 -6.495 -5.186 1.00 96.69 118 ARG A C 1
ATOM 969 O O . ARG A 1 118 ? -9.967 -5.709 -4.625 1.00 96.69 118 ARG A O 1
ATOM 976 N N . ARG A 1 119 ? -9.662 -7.430 -6.020 1.00 91.50 119 ARG A N 1
ATOM 977 C CA . ARG A 1 119 ? -11.082 -7.624 -6.356 1.00 91.50 119 ARG A CA 1
ATOM 978 C C . ARG A 1 119 ? -11.441 -9.099 -6.269 1.00 91.50 119 ARG A C 1
ATOM 980 O O . ARG A 1 119 ? -10.777 -9.940 -6.865 1.00 91.50 119 ARG A O 1
ATOM 987 N N . ARG A 1 120 ? -12.511 -9.422 -5.532 1.00 87.06 120 ARG A N 1
ATOM 988 C CA . ARG A 1 120 ? -13.028 -10.802 -5.387 1.00 87.06 120 ARG A CA 1
ATOM 989 C C . ARG A 1 120 ? -11.938 -11.815 -4.987 1.00 87.06 120 ARG A C 1
ATOM 991 O O . ARG A 1 120 ? -11.858 -12.904 -5.545 1.00 87.06 120 ARG A O 1
ATOM 998 N N . GLY A 1 121 ? -11.055 -11.419 -4.068 1.00 83.25 121 GLY A N 1
ATOM 999 C CA . GLY A 1 121 ? -9.951 -12.258 -3.584 1.00 83.25 121 GLY A CA 1
ATOM 1000 C C . GLY A 1 121 ? -8.752 -12.393 -4.532 1.00 83.25 121 GLY A C 1
ATOM 1001 O O . GLY A 1 121 ? -7.770 -13.027 -4.160 1.00 83.25 121 GLY A O 1
ATOM 1002 N N . LYS A 1 122 ? -8.787 -11.783 -5.723 1.00 93.31 122 LYS A N 1
ATOM 1003 C CA . LYS A 1 122 ? -7.662 -11.746 -6.668 1.00 93.31 122 LYS A CA 1
ATOM 1004 C C . LYS A 1 122 ? -6.975 -10.389 -6.636 1.00 93.31 122 LYS A C 1
ATOM 1006 O O . LYS A 1 122 ? -7.631 -9.372 -6.427 1.00 93.31 122 LYS A O 1
ATOM 1011 N N . VAL A 1 123 ? -5.665 -10.387 -6.861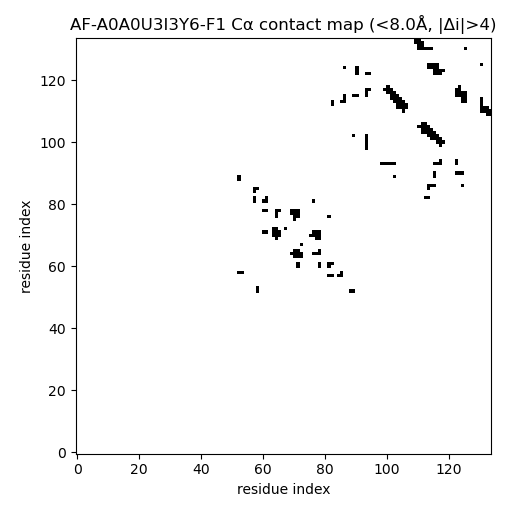 1.00 96.69 123 VAL A N 1
ATOM 1012 C CA . VAL A 1 123 ? -4.862 -9.167 -6.984 1.00 96.69 123 VAL A CA 1
ATOM 1013 C C . VAL A 1 123 ? -4.396 -9.042 -8.424 1.00 96.69 123 VAL A C 1
ATOM 1015 O O . VAL A 1 123 ? -3.676 -9.908 -8.922 1.00 96.69 123 VAL A O 1
ATOM 1018 N N . GLU A 1 124 ? -4.818 -7.975 -9.090 1.00 95.88 124 GLU A N 1
ATOM 1019 C CA . GLU A 1 124 ? -4.593 -7.774 -10.518 1.00 95.88 124 GLU A CA 1
ATOM 1020 C C . GLU A 1 124 ? -4.108 -6.358 -10.820 1.00 95.88 124 GLU A C 1
ATOM 1022 O O . GLU A 1 124 ? -4.545 -5.378 -10.212 1.00 95.88 124 GLU A O 1
ATOM 1027 N N . GLN A 1 125 ? -3.186 -6.258 -11.777 1.00 96.06 125 GLN A N 1
ATOM 1028 C CA . GLN A 1 125 ? -2.830 -4.979 -12.375 1.00 96.06 125 GLN A CA 1
ATOM 1029 C C . GLN A 1 125 ? -3.965 -4.547 -13.301 1.00 96.06 125 GLN A C 1
ATOM 1031 O O . GLN A 1 125 ? -4.423 -5.322 -14.142 1.00 96.06 125 GLN A O 1
ATOM 1036 N N . ILE A 1 126 ? -4.404 -3.302 -13.158 1.00 96.06 126 ILE A N 1
ATOM 1037 C CA . ILE A 1 126 ? -5.413 -2.720 -14.032 1.00 96.06 126 ILE A CA 1
ATOM 1038 C C . ILE A 1 126 ? -4.770 -2.411 -15.396 1.00 96.06 126 ILE A C 1
ATOM 1040 O O . ILE A 1 126 ? -3.697 -1.804 -15.429 1.00 96.06 126 ILE A O 1
ATOM 1044 N N . PRO A 1 127 ? -5.389 -2.832 -16.517 1.00 93.69 127 PRO A N 1
ATOM 1045 C CA . PRO A 1 127 ? -4.879 -2.547 -17.856 1.00 93.69 127 PRO A CA 1
ATOM 1046 C C . PRO A 1 127 ? -4.808 -1.048 -18.153 1.00 93.69 127 PRO A C 1
ATOM 1048 O O . PRO A 1 127 ? -5.676 -0.303 -17.702 1.00 93.69 127 PRO A O 1
ATOM 1051 N N . GLU A 1 128 ? -3.860 -0.645 -19.005 1.00 91.62 128 GLU A N 1
ATOM 1052 C CA . GLU A 1 128 ? -3.632 0.757 -19.397 1.00 91.62 128 GLU A CA 1
ATOM 1053 C C . GLU A 1 128 ? -4.914 1.476 -19.831 1.00 91.62 128 GLU A C 1
ATOM 1055 O O . GLU A 1 128 ? -5.218 2.564 -19.363 1.00 91.62 128 GLU A O 1
ATOM 1060 N N . ALA A 1 129 ? -5.727 0.814 -20.660 1.00 92.94 129 ALA A N 1
ATOM 1061 C CA . ALA A 1 129 ? -6.979 1.360 -21.185 1.00 92.94 129 ALA A CA 1
ATOM 1062 C C . ALA A 1 129 ? -8.050 1.651 -20.111 1.00 92.94 129 ALA A C 1
ATOM 1064 O O . ALA A 1 129 ? -9.091 2.222 -20.421 1.00 92.94 129 ALA A O 1
ATOM 1065 N N . LYS A 1 130 ? -7.840 1.203 -18.868 1.00 93.62 130 LYS A N 1
ATOM 1066 C CA . LYS A 1 130 ? -8.732 1.424 -17.720 1.00 93.62 130 LYS A CA 1
ATOM 1067 C C . LYS A 1 130 ? -8.106 2.315 -16.644 1.00 93.62 130 LYS A C 1
ATOM 1069 O O . LYS A 1 130 ? -8.726 2.494 -15.592 1.00 93.62 130 LYS A O 1
ATOM 1074 N N . LEU A 1 131 ? -6.894 2.818 -16.872 1.00 93.75 131 LEU A N 1
ATOM 1075 C CA . LEU A 1 131 ? -6.266 3.801 -15.999 1.00 93.75 131 LEU A CA 1
ATOM 1076 C C . LEU A 1 131 ? -6.990 5.141 -16.133 1.00 93.75 131 LEU A C 1
ATOM 1078 O O . LEU A 1 131 ? -7.492 5.491 -17.200 1.00 93.75 131 LEU A O 1
ATOM 1082 N N . GLN A 1 132 ? -7.101 5.855 -15.019 1.00 91.88 132 GLN A N 1
ATOM 1083 C CA . GLN A 1 132 ? -7.767 7.153 -14.981 1.00 91.88 132 GLN A CA 1
ATOM 1084 C C . GLN A 1 132 ? -6.811 8.272 -15.400 1.00 91.88 132 GLN A C 1
ATOM 1086 O O . GLN A 1 132 ? -5.675 8.337 -14.929 1.00 91.88 132 GLN A O 1
ATOM 1091 N N . ASP A 1 133 ? -7.322 9.171 -16.235 1.00 86.94 133 ASP A N 1
ATOM 1092 C CA . ASP A 1 133 ? -6.777 10.506 -16.468 1.00 86.94 133 ASP A CA 1
ATOM 1093 C C . ASP A 1 133 ? -7.623 11.477 -15.631 1.00 86.94 133 ASP A C 1
ATOM 1095 O O . ASP A 1 133 ? -8.857 11.378 -15.659 1.00 86.94 133 ASP A O 1
ATOM 1099 N N . LYS A 1 134 ? -6.994 12.293 -14.785 1.00 65.50 134 LYS A N 1
ATOM 1100 C CA . LYS A 1 134 ? -7.675 13.106 -13.767 1.00 65.50 134 LYS A CA 1
ATOM 1101 C C . LYS A 1 134 ? -7.334 14.573 -13.898 1.00 65.50 134 LYS A C 1
ATOM 1103 O O . LYS A 1 134 ? -6.128 14.864 -14.010 1.00 65.50 134 LYS A O 1
#

Secondary structure (DSSP, 8-state):
-HHHHHHHHHHHHHHHHHHHHHHHHHHHHHHHHHHHHHHHHHHHHHHHHHHHHHHSTHHHHHHHHHHTTTEETTTTEEHHHHHHHHHHHHHHHHHH-TT--EEEEE-TTS-EEEEEEEETTEEEEPPGGGPPP-

Sequence (134 aa):
MLLMIVLALIFFERKLQSEVQFEVENQLRQSAAHIAEQFERRYRADLSYLHFLKDTPPFPGIARALKNNGVDPQGNQPIELWKSRIATISRSLIYNNAELLQLRIIMPDGREFVRVDRRRGKVEQIPEAKLQDK

InterPro domains:
  IPR029151 Periplasmic sensor-like domain superfamily [SSF103190] (19-134)

Organism: NCBI:txid43658